Protein AF-A0A0A9GLW8-F1 (afdb_monomer_lite)

Structure (mmCIF, N/CA/C/O backbone):
data_AF-A0A0A9GLW8-F1
#
_entry.id   AF-A0A0A9GLW8-F1
#
loop_
_atom_site.group_PDB
_atom_site.id
_atom_site.type_symbol
_atom_site.label_atom_id
_atom_site.label_alt_id
_atom_site.label_comp_id
_atom_site.label_asym_id
_atom_site.label_entity_id
_atom_site.label_seq_id
_atom_site.pdbx_PDB_ins_code
_atom_site.Cartn_x
_atom_site.Cartn_y
_atom_site.Cartn_z
_atom_site.occupancy
_atom_site.B_iso_or_equiv
_atom_site.auth_seq_id
_atom_site.auth_comp_id
_atom_site.auth_asym_id
_atom_site.auth_atom_id
_atom_site.pdbx_PDB_model_num
ATOM 1 N N . MET A 1 1 ? -24.271 -1.052 0.495 1.00 41.22 1 MET A N 1
ATOM 2 C CA . MET A 1 1 ? -23.854 -1.772 -0.730 1.00 41.22 1 MET A CA 1
ATOM 3 C C . MET A 1 1 ? -22.421 -2.250 -0.520 1.00 41.22 1 MET A C 1
ATOM 5 O O . MET A 1 1 ? -21.513 -1.429 -0.516 1.00 41.22 1 MET A O 1
ATOM 9 N N . VAL A 1 2 ? -22.205 -3.533 -0.213 1.00 47.16 2 VAL A N 1
ATOM 10 C CA . VAL A 1 2 ? -20.847 -4.064 -0.004 1.00 47.16 2 VAL A CA 1
ATOM 11 C C . VAL A 1 2 ? -20.177 -4.126 -1.375 1.00 47.16 2 VAL A C 1
ATOM 13 O O . VAL A 1 2 ? -20.478 -5.016 -2.168 1.00 47.16 2 VAL A O 1
ATOM 16 N N . ARG A 1 3 ? -19.316 -3.153 -1.699 1.00 58.00 3 ARG A N 1
ATOM 17 C CA . ARG A 1 3 ? -18.426 -3.278 -2.859 1.00 58.00 3 ARG A CA 1
ATOM 18 C C . ARG A 1 3 ? -17.542 -4.491 -2.591 1.00 58.00 3 ARG A C 1
ATOM 20 O O . ARG A 1 3 ? -16.685 -4.453 -1.713 1.00 58.00 3 ARG A O 1
ATOM 27 N N . ARG A 1 4 ? -17.792 -5.590 -3.303 1.00 58.28 4 ARG A N 1
ATOM 28 C CA . ARG A 1 4 ? -16.886 -6.737 -3.309 1.00 58.28 4 ARG A CA 1
ATOM 29 C C . ARG A 1 4 ? -15.565 -6.247 -3.895 1.00 58.28 4 ARG A C 1
ATOM 31 O O . ARG A 1 4 ? -15.504 -5.933 -5.079 1.00 58.28 4 ARG A O 1
ATOM 38 N N . ASN A 1 5 ? -14.531 -6.154 -3.061 1.00 68.00 5 ASN A N 1
ATOM 39 C CA . ASN A 1 5 ? -13.156 -5.873 -3.479 1.00 68.00 5 ASN A CA 1
ATOM 40 C C . ASN A 1 5 ? -12.570 -7.110 -4.181 1.00 68.00 5 ASN A C 1
ATOM 42 O O . ASN A 1 5 ? -11.614 -7.721 -3.709 1.00 68.00 5 ASN A O 1
ATOM 46 N N . ASP A 1 6 ? -13.196 -7.519 -5.282 1.00 79.12 6 ASP A N 1
ATOM 47 C CA . ASP A 1 6 ? -12.790 -8.669 -6.076 1.00 79.12 6 ASP A CA 1
ATOM 48 C C . ASP A 1 6 ? -11.957 -8.190 -7.269 1.00 79.12 6 ASP A C 1
ATOM 50 O O . ASP A 1 6 ? -12.472 -7.714 -8.284 1.00 79.12 6 ASP A O 1
ATOM 54 N N . ALA A 1 7 ? -10.637 -8.314 -7.133 1.00 80.00 7 ALA A N 1
ATOM 55 C CA . ALA A 1 7 ? -9.692 -7.941 -8.179 1.00 80.00 7 ALA A CA 1
ATOM 56 C C . ALA A 1 7 ? -9.864 -8.776 -9.463 1.00 80.00 7 ALA A C 1
ATOM 58 O O . ALA A 1 7 ? -9.583 -8.271 -10.553 1.00 80.00 7 ALA A O 1
ATOM 59 N N . ARG A 1 8 ? -10.350 -10.024 -9.358 1.00 82.94 8 ARG A N 1
ATOM 60 C CA . ARG A 1 8 ? -10.622 -10.874 -10.526 1.00 82.94 8 ARG A CA 1
ATOM 61 C C . ARG A 1 8 ? -11.876 -10.409 -11.252 1.00 82.94 8 ARG A C 1
ATOM 63 O O . ARG A 1 8 ? -11.832 -10.269 -12.468 1.00 82.94 8 ARG A O 1
ATOM 70 N N . ALA A 1 9 ? -12.951 -10.094 -10.529 1.00 85.25 9 ALA A N 1
ATOM 71 C CA . ALA A 1 9 ? -14.171 -9.542 -11.129 1.00 85.25 9 ALA A CA 1
ATOM 72 C C . ALA A 1 9 ? -13.938 -8.154 -11.757 1.00 85.25 9 ALA A C 1
ATOM 74 O O . ALA A 1 9 ? -14.474 -7.853 -12.821 1.00 85.25 9 ALA A O 1
ATOM 75 N N . CYS A 1 10 ? -13.069 -7.335 -11.152 1.00 83.69 10 CYS A N 1
ATOM 76 C CA . CYS A 1 10 ? -12.577 -6.086 -11.749 1.00 83.69 10 CYS A CA 1
ATOM 77 C C . CYS A 1 10 ? -11.790 -6.339 -13.058 1.00 83.69 10 CYS A C 1
ATOM 79 O O . CYS A 1 10 ? -11.640 -5.461 -13.905 1.00 83.69 10 CYS A O 1
ATOM 81 N N . GLY A 1 11 ? -11.327 -7.572 -13.277 1.00 86.31 11 GLY A N 1
ATOM 82 C CA . GLY A 1 11 ? -10.519 -7.977 -14.419 1.00 86.31 11 GLY A CA 1
ATOM 83 C C . GLY A 1 11 ? -9.156 -7.306 -14.409 1.00 86.31 11 GLY A C 1
ATOM 84 O O . GLY A 1 11 ? -8.719 -6.857 -15.462 1.00 86.31 11 GLY A O 1
ATOM 85 N N . LEU A 1 12 ? -8.508 -7.232 -13.239 1.00 83.50 12 LEU A N 1
ATOM 86 C CA . LEU A 1 12 ? -7.174 -6.646 -13.061 1.00 83.50 12 LEU A CA 1
ATOM 87 C C . LEU A 1 12 ? -6.166 -7.161 -14.098 1.00 83.50 12 LEU A C 1
ATOM 89 O O . LEU A 1 12 ? -5.343 -6.392 -14.584 1.00 83.50 12 LEU A O 1
ATOM 93 N N . ASP A 1 13 ? -6.275 -8.438 -14.470 1.00 83.56 13 ASP A N 1
ATOM 94 C CA . ASP A 1 13 ? -5.396 -9.089 -15.440 1.00 83.56 13 ASP A CA 1
ATOM 95 C C . ASP A 1 13 ? -5.379 -8.379 -16.804 1.00 83.56 13 ASP A C 1
ATOM 97 O O . ASP A 1 13 ? -4.337 -8.343 -17.454 1.00 83.56 13 ASP A O 1
ATOM 101 N N . ARG A 1 14 ? -6.479 -7.717 -17.201 1.00 84.94 14 ARG A N 1
ATOM 102 C CA . ARG A 1 14 ? -6.557 -6.934 -18.451 1.00 84.94 14 ARG A CA 1
ATOM 103 C C . ARG A 1 14 ? -5.641 -5.706 -18.453 1.00 84.94 14 ARG A C 1
ATOM 105 O O . ARG A 1 14 ? -5.321 -5.179 -19.510 1.00 84.94 14 ARG A O 1
ATOM 112 N N . HIS A 1 15 ? -5.272 -5.221 -17.268 1.00 82.31 15 HIS A N 1
ATOM 113 C CA . HIS A 1 15 ? -4.404 -4.058 -17.084 1.00 82.31 15 HIS A CA 1
ATOM 114 C C . HIS A 1 15 ? -2.934 -4.460 -16.908 1.00 82.31 15 HIS A C 1
ATOM 116 O O . HIS A 1 15 ? -2.066 -3.594 -16.794 1.00 82.31 15 HIS A O 1
ATOM 122 N N . LEU A 1 16 ? -2.635 -5.762 -16.868 1.00 83.44 16 LEU A N 1
ATOM 123 C CA . LEU A 1 16 ? -1.269 -6.253 -16.783 1.00 83.44 16 LEU A CA 1
ATOM 124 C C . LEU A 1 16 ? -0.649 -6.264 -18.178 1.00 83.44 16 LEU A C 1
ATOM 126 O O . LEU A 1 16 ? -1.168 -6.889 -19.096 1.00 83.44 16 LEU A O 1
ATOM 130 N N . ALA A 1 17 ? 0.525 -5.654 -18.323 1.00 79.19 17 ALA A N 1
ATOM 131 C CA . ALA A 1 17 ? 1.263 -5.605 -19.587 1.00 79.19 17 ALA A CA 1
ATOM 132 C C . ALA A 1 17 ? 1.885 -6.961 -20.017 1.00 79.19 17 ALA A C 1
ATOM 134 O O . ALA A 1 17 ? 2.830 -6.980 -20.798 1.00 79.19 17 ALA A O 1
ATOM 135 N N . GLY A 1 18 ? 1.432 -8.098 -19.467 1.00 72.62 18 GLY A N 1
ATOM 136 C CA . GLY A 1 18 ? 1.946 -9.436 -19.808 1.00 72.62 18 GLY A CA 1
ATOM 137 C C . GLY A 1 18 ? 3.425 -9.680 -19.460 1.00 72.62 18 GLY A C 1
ATOM 138 O O . GLY A 1 18 ? 4.037 -10.612 -19.974 1.00 72.62 18 GLY A O 1
ATOM 139 N N . GLY A 1 19 ? 4.015 -8.837 -18.606 1.00 75.31 19 GLY A N 1
ATOM 140 C CA . GLY A 1 19 ? 5.439 -8.867 -18.267 1.00 75.31 19 GLY A CA 1
ATOM 141 C C . GLY A 1 19 ? 5.880 -10.091 -17.454 1.00 75.31 19 GLY A C 1
ATOM 142 O O . GLY A 1 19 ? 5.081 -10.843 -16.894 1.00 75.31 19 GLY A O 1
ATOM 143 N N . ARG A 1 20 ? 7.203 -10.275 -17.345 1.00 79.62 20 ARG A N 1
ATOM 144 C CA . ARG A 1 20 ? 7.803 -11.368 -16.564 1.00 79.62 20 ARG A CA 1
ATOM 145 C C . ARG A 1 20 ? 7.420 -11.265 -15.087 1.00 79.62 20 ARG A C 1
ATOM 147 O O . ARG A 1 20 ? 7.553 -10.216 -14.461 1.00 79.62 20 ARG A O 1
ATOM 154 N N . ARG A 1 21 ? 7.026 -12.392 -14.490 1.00 82.75 21 ARG A N 1
ATOM 155 C CA . ARG A 1 21 ? 6.823 -12.479 -13.042 1.00 82.75 21 ARG A CA 1
ATOM 156 C C . ARG A 1 21 ? 8.172 -12.412 -12.329 1.00 82.75 21 ARG A C 1
ATOM 158 O O . ARG A 1 21 ? 8.985 -13.327 -12.437 1.00 82.75 21 ARG A O 1
ATOM 165 N N . HIS A 1 22 ? 8.386 -11.355 -11.553 1.00 83.25 22 HIS A N 1
ATOM 166 C CA . HIS A 1 22 ? 9.577 -11.226 -10.722 1.00 83.25 22 HIS A CA 1
ATOM 167 C C . HIS A 1 22 ? 9.495 -12.162 -9.510 1.00 83.25 22 HIS A C 1
ATOM 169 O O . HIS A 1 22 ? 8.488 -12.205 -8.798 1.00 83.25 22 HIS A O 1
ATOM 175 N N . VAL A 1 23 ? 10.567 -12.915 -9.265 1.00 88.75 23 VAL A N 1
ATOM 176 C CA . VAL A 1 23 ? 10.708 -13.729 -8.053 1.00 88.75 23 VAL A CA 1
ATOM 177 C C . VAL A 1 23 ? 11.154 -12.823 -6.909 1.00 88.75 23 VAL A C 1
ATOM 179 O O . VAL A 1 23 ? 12.101 -12.055 -7.063 1.00 88.75 23 VAL A O 1
ATOM 182 N N . ALA A 1 24 ? 10.489 -12.928 -5.755 1.00 88.88 24 ALA A N 1
ATOM 183 C CA . ALA A 1 24 ? 10.878 -12.189 -4.559 1.00 88.88 24 ALA A CA 1
ATOM 184 C C . ALA A 1 24 ? 12.333 -12.542 -4.162 1.00 88.88 24 ALA A C 1
ATOM 186 O O . ALA A 1 24 ? 12.636 -13.735 -3.966 1.00 88.88 24 ALA A O 1
ATOM 187 N N . PRO A 1 25 ? 13.237 -11.547 -4.048 1.00 91.00 25 PRO A N 1
ATOM 188 C CA . PRO A 1 25 ? 14.612 -11.753 -3.598 1.00 91.00 25 PRO A CA 1
ATOM 189 C C . PRO A 1 25 ? 14.666 -12.419 -2.222 1.00 91.00 25 PRO A C 1
ATOM 191 O O . PRO A 1 25 ? 13.756 -12.240 -1.415 1.00 91.00 25 PRO A O 1
ATOM 194 N N . ARG A 1 26 ? 15.737 -13.163 -1.918 1.00 93.56 26 ARG A N 1
ATOM 195 C CA . ARG A 1 26 ? 15.855 -13.942 -0.668 1.00 93.56 26 ARG A CA 1
ATOM 196 C C . ARG A 1 26 ? 15.642 -13.083 0.587 1.00 93.56 26 ARG A C 1
ATOM 198 O O . ARG A 1 26 ? 14.937 -13.514 1.492 1.00 93.56 26 ARG A O 1
ATOM 205 N N . GLN A 1 27 ? 16.167 -11.860 0.598 1.00 92.19 27 GLN A N 1
ATOM 206 C CA . GLN A 1 27 ? 16.032 -10.893 1.693 1.00 92.19 27 GLN A CA 1
ATOM 207 C C . GLN A 1 27 ? 14.617 -10.305 1.861 1.00 92.19 27 GLN A C 1
ATOM 209 O O . GLN A 1 27 ? 14.342 -9.621 2.843 1.00 92.19 27 GLN A O 1
ATOM 214 N N . GLU A 1 28 ? 13.711 -10.538 0.908 1.00 92.56 28 GLU A N 1
ATOM 215 C CA . GLU A 1 28 ? 12.314 -10.087 0.966 1.00 92.56 28 GLU A CA 1
ATOM 216 C C . GLU A 1 28 ? 11.328 -11.228 1.253 1.00 92.56 28 GLU A C 1
ATOM 218 O O . GLU A 1 28 ? 10.130 -10.984 1.334 1.00 92.56 28 GLU A O 1
ATOM 223 N N . ARG A 1 29 ? 11.807 -12.468 1.436 1.00 91.12 29 ARG A N 1
ATOM 224 C CA . ARG A 1 29 ? 10.953 -13.647 1.683 1.00 91.12 29 ARG A CA 1
ATOM 225 C C . ARG A 1 29 ? 10.492 -13.802 3.141 1.00 91.12 29 ARG A C 1
ATOM 227 O O . ARG A 1 29 ? 9.821 -14.780 3.450 1.00 91.12 29 ARG A O 1
ATOM 234 N N . GLY A 1 30 ? 10.870 -12.881 4.026 1.00 91.62 30 GLY A N 1
ATOM 235 C CA . GLY A 1 30 ? 10.459 -12.865 5.432 1.00 91.62 30 GLY A CA 1
ATOM 236 C C . GLY A 1 30 ? 9.231 -11.990 5.701 1.00 91.62 30 GLY A C 1
ATOM 237 O O . GLY A 1 30 ? 8.655 -11.394 4.792 1.00 91.62 30 GLY A O 1
ATOM 238 N N . TRP A 1 31 ? 8.861 -11.878 6.978 1.00 91.06 31 TRP A N 1
ATOM 239 C CA . TRP A 1 31 ? 7.856 -10.918 7.433 1.00 91.06 31 TRP A CA 1
ATOM 240 C C . TRP A 1 31 ? 8.382 -9.493 7.285 1.00 91.06 31 TRP A C 1
ATOM 242 O O . TRP A 1 31 ? 9.488 -9.183 7.727 1.00 91.06 31 TRP A O 1
ATOM 252 N N . LYS A 1 32 ? 7.590 -8.628 6.650 1.00 91.19 32 LYS A N 1
ATOM 253 C CA . LYS A 1 32 ? 7.926 -7.221 6.424 1.00 91.19 32 LYS A CA 1
ATOM 254 C C . LYS A 1 32 ? 6.693 -6.351 6.611 1.00 91.19 32 LYS A C 1
ATOM 256 O O . LYS A 1 32 ? 5.572 -6.793 6.374 1.00 91.19 32 LYS A O 1
ATOM 261 N N . ASN A 1 33 ? 6.932 -5.107 7.000 1.00 91.88 33 ASN A N 1
ATOM 262 C CA . ASN A 1 33 ? 5.938 -4.039 7.089 1.00 91.88 33 ASN A CA 1
ATOM 263 C C . ASN A 1 33 ? 6.127 -2.965 5.998 1.00 91.88 33 ASN A C 1
ATOM 265 O O . ASN A 1 33 ? 5.162 -2.301 5.643 1.00 91.88 33 ASN A O 1
ATOM 269 N N . VAL A 1 34 ? 7.331 -2.834 5.423 1.00 93.44 34 VAL A N 1
ATOM 270 C CA . VAL A 1 34 ? 7.645 -1.904 4.322 1.00 93.44 34 VAL A CA 1
ATOM 271 C C . VAL A 1 34 ? 8.147 -2.673 3.099 1.00 93.44 34 VAL A C 1
ATOM 273 O O . VAL A 1 34 ? 9.051 -3.512 3.193 1.00 93.44 34 VAL A O 1
ATOM 276 N N . PHE A 1 35 ? 7.578 -2.372 1.929 1.00 92.69 35 PHE A N 1
ATOM 277 C CA . PHE A 1 35 ? 7.855 -3.067 0.670 1.00 92.69 35 PHE A CA 1
ATOM 278 C C . PHE A 1 35 ? 8.245 -2.084 -0.434 1.00 92.69 35 PHE A C 1
ATOM 280 O O . PHE A 1 35 ? 7.628 -1.033 -0.590 1.00 92.69 35 PHE A O 1
ATOM 287 N N . LYS A 1 36 ? 9.238 -2.451 -1.253 1.00 91.75 36 LYS A N 1
ATOM 288 C CA . LYS A 1 36 ? 9.604 -1.684 -2.449 1.00 91.75 36 LYS A CA 1
ATOM 289 C C . LYS A 1 36 ? 8.701 -2.090 -3.613 1.00 91.75 36 LYS A C 1
ATOM 291 O O . LYS A 1 36 ? 8.838 -3.186 -4.157 1.00 91.75 36 LYS A O 1
ATOM 296 N N . VAL A 1 37 ? 7.789 -1.207 -4.005 1.00 91.69 37 VAL A N 1
ATOM 297 C CA . VAL A 1 37 ? 6.949 -1.377 -5.200 1.00 91.69 37 VAL A CA 1
ATOM 298 C C . VAL A 1 37 ? 7.658 -0.710 -6.374 1.00 91.69 37 VAL A C 1
ATOM 300 O O . VAL A 1 37 ? 7.889 0.495 -6.355 1.00 91.69 37 VAL A O 1
ATOM 303 N N . ARG A 1 38 ? 8.084 -1.503 -7.364 1.00 90.25 38 ARG A N 1
ATOM 304 C CA . ARG A 1 38 ? 8.821 -0.982 -8.525 1.00 90.25 38 ARG A CA 1
ATOM 305 C C . ARG A 1 38 ? 7.859 -0.359 -9.547 1.00 90.25 38 ARG A C 1
ATOM 307 O O . ARG A 1 38 ? 6.756 -0.884 -9.705 1.00 90.25 38 ARG A O 1
ATOM 314 N N . PRO A 1 39 ? 8.284 0.690 -10.275 1.00 89.00 39 PRO A N 1
ATOM 315 C CA . PRO A 1 39 ? 7.532 1.210 -11.413 1.00 89.00 39 PRO A CA 1
ATOM 316 C C . PRO A 1 39 ? 7.223 0.109 -12.431 1.00 89.00 39 PRO A C 1
ATOM 318 O O . PRO A 1 39 ? 8.017 -0.818 -12.611 1.00 89.00 39 PRO A O 1
ATOM 321 N N . SER A 1 40 ? 6.070 0.217 -13.092 1.00 85.56 40 SER A N 1
ATOM 322 C CA . SER A 1 40 ? 5.625 -0.704 -14.152 1.00 85.56 40 SER A CA 1
ATOM 323 C C . SER A 1 40 ? 5.504 -2.178 -13.735 1.00 85.56 40 SER A C 1
ATOM 325 O O . SER A 1 40 ? 5.490 -3.067 -14.585 1.00 85.56 40 SER A O 1
ATOM 327 N N . ALA A 1 41 ? 5.394 -2.456 -12.433 1.00 86.56 41 ALA A N 1
ATOM 328 C CA . ALA A 1 41 ? 5.207 -3.797 -11.895 1.00 86.56 41 ALA A CA 1
ATOM 329 C C . ALA A 1 41 ? 4.006 -3.851 -10.946 1.00 86.56 41 ALA A C 1
ATOM 331 O O . ALA A 1 41 ? 3.701 -2.894 -10.238 1.00 86.56 41 ALA A O 1
ATOM 332 N N . VAL A 1 42 ? 3.358 -5.016 -10.881 1.00 86.88 42 V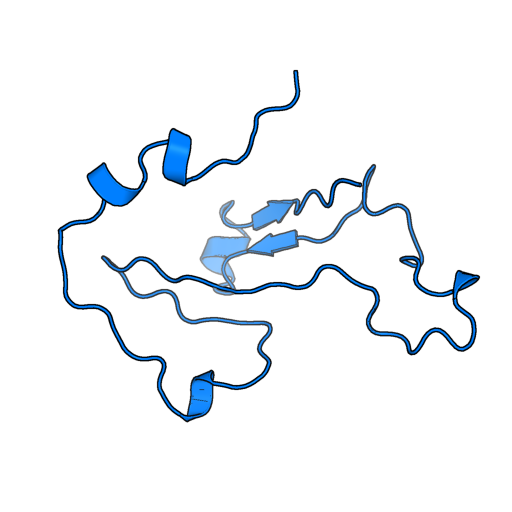AL A N 1
ATOM 333 C CA . VAL A 1 42 ? 2.321 -5.299 -9.883 1.00 86.88 42 VAL A CA 1
ATOM 334 C C . VAL A 1 42 ? 2.916 -6.129 -8.753 1.00 86.88 42 VAL A C 1
ATOM 336 O O . VAL A 1 42 ? 3.295 -7.288 -8.937 1.00 86.88 42 VAL A O 1
ATOM 339 N N . THR A 1 43 ? 2.980 -5.534 -7.563 1.00 88.94 43 THR A N 1
ATOM 340 C CA . THR A 1 43 ? 3.430 -6.209 -6.342 1.00 88.94 43 THR A CA 1
ATOM 341 C C . THR A 1 43 ? 2.239 -6.826 -5.622 1.00 88.94 43 THR A C 1
ATOM 343 O O . THR A 1 43 ? 1.267 -6.145 -5.311 1.00 88.94 43 THR A O 1
ATOM 346 N N . ARG A 1 44 ? 2.326 -8.121 -5.309 1.00 88.19 44 ARG A N 1
ATOM 347 C CA . ARG A 1 44 ? 1.323 -8.821 -4.497 1.00 88.19 44 ARG A CA 1
ATOM 348 C C . ARG A 1 44 ? 1.864 -9.030 -3.092 1.00 88.19 44 ARG A C 1
ATOM 350 O O . ARG A 1 44 ? 2.952 -9.581 -2.938 1.00 88.19 44 ARG A O 1
ATOM 357 N N . MET A 1 45 ? 1.086 -8.637 -2.094 1.00 89.81 45 MET A N 1
ATOM 358 C CA . MET A 1 45 ? 1.424 -8.774 -0.679 1.00 89.81 45 MET A CA 1
ATOM 359 C C . MET A 1 45 ? 0.368 -9.645 -0.005 1.00 89.81 45 MET A C 1
ATOM 361 O O . MET A 1 45 ? -0.817 -9.526 -0.312 1.00 89.81 45 MET A O 1
ATOM 365 N N . LEU A 1 46 ? 0.795 -10.526 0.897 1.00 90.00 46 LEU A N 1
ATOM 366 C CA . LEU A 1 46 ? -0.113 -11.284 1.751 1.00 90.00 46 LEU A CA 1
ATOM 367 C C . LEU A 1 46 ? -0.065 -10.659 3.139 1.00 90.00 46 LEU A C 1
ATOM 369 O O . LEU A 1 46 ? 0.985 -10.651 3.778 1.00 90.00 46 LEU A O 1
ATOM 373 N N . VAL A 1 47 ? -1.198 -10.124 3.584 1.00 88.94 47 VAL A N 1
ATOM 374 C CA . VAL A 1 47 ? -1.320 -9.422 4.863 1.00 88.94 47 VAL A CA 1
ATOM 375 C C . VAL A 1 47 ? -2.347 -10.144 5.719 1.00 88.94 47 VAL A C 1
ATOM 377 O O . VAL A 1 47 ? -3.458 -10.423 5.270 1.00 88.94 47 VAL A O 1
ATOM 380 N N . ARG A 1 48 ? -1.973 -10.450 6.963 1.00 86.69 48 ARG A N 1
ATOM 381 C CA . ARG A 1 48 ? -2.887 -10.984 7.974 1.00 86.69 48 ARG A CA 1
ATOM 382 C C . ARG A 1 48 ? -3.279 -9.857 8.922 1.00 86.69 48 ARG A C 1
ATOM 384 O O . ARG A 1 48 ? -2.449 -9.399 9.698 1.00 86.69 48 ARG A O 1
ATOM 391 N N . PHE A 1 49 ? -4.547 -9.461 8.904 1.00 84.44 49 PHE A N 1
ATOM 392 C CA . PHE A 1 49 ? -5.091 -8.498 9.861 1.00 84.44 49 PHE A CA 1
ATOM 393 C C . PHE A 1 49 ? -5.446 -9.211 11.169 1.00 84.44 49 PHE A C 1
ATOM 395 O O . PHE A 1 49 ? -6.511 -9.811 11.294 1.00 84.44 49 PHE A O 1
ATOM 402 N N . LYS A 1 50 ? -4.521 -9.202 12.133 1.00 82.69 50 LYS A N 1
ATOM 403 C CA . LYS A 1 50 ? -4.716 -9.752 13.482 1.00 82.69 50 LYS A CA 1
ATOM 404 C C . LYS A 1 50 ? -3.859 -8.961 14.485 1.00 82.69 50 LYS A C 1
ATOM 406 O O . LYS A 1 50 ? -2.775 -8.525 14.096 1.00 82.69 50 LYS A O 1
ATOM 411 N N . PRO A 1 51 ? -4.291 -8.796 15.749 1.00 78.69 51 PRO A N 1
ATOM 412 C CA . PRO A 1 51 ? -3.429 -8.260 16.801 1.00 78.69 51 PRO A CA 1
ATOM 413 C C . PRO A 1 51 ? -2.116 -9.044 16.925 1.00 78.69 51 PRO A C 1
ATOM 415 O O . PRO A 1 51 ? -2.109 -10.271 16.791 1.00 78.69 51 PRO A O 1
ATOM 418 N N . LEU A 1 52 ? -1.015 -8.323 17.163 1.00 72.44 52 LEU A N 1
ATOM 419 C CA . LEU A 1 52 ? 0.325 -8.898 17.334 1.00 72.44 52 LEU A CA 1
ATOM 420 C C . LEU A 1 52 ? 0.560 -9.453 18.745 1.00 72.44 52 LEU A C 1
ATOM 422 O O . LEU A 1 52 ? 1.412 -10.324 18.907 1.00 72.44 52 LEU A O 1
ATOM 426 N N . SER A 1 53 ? -0.173 -8.969 19.755 1.00 67.75 53 SER A N 1
ATOM 427 C CA . SER A 1 53 ? -0.078 -9.495 21.117 1.00 67.75 53 SER A CA 1
ATOM 428 C C . SER A 1 53 ? -0.530 -10.955 21.147 1.00 67.75 53 SER A C 1
ATOM 430 O O . SER A 1 53 ? -1.560 -11.327 20.575 1.00 67.75 53 SER A O 1
ATOM 432 N N . ALA A 1 54 ? 0.270 -11.798 21.803 1.00 56.31 54 ALA A N 1
ATOM 433 C CA . ALA A 1 54 ? -0.105 -13.169 22.094 1.00 56.31 54 ALA A CA 1
ATOM 434 C C . ALA A 1 54 ? -1.325 -13.126 23.015 1.00 56.31 54 ALA A C 1
ATOM 436 O O . ALA A 1 54 ? -1.209 -12.822 24.195 1.00 56.31 54 ALA A O 1
ATOM 437 N N . ALA A 1 55 ? -2.499 -13.362 22.441 1.00 55.41 55 ALA A N 1
ATOM 438 C CA . ALA A 1 55 ? -3.729 -13.549 23.184 1.00 55.41 55 ALA A CA 1
ATOM 439 C C . ALA A 1 55 ? -3.493 -14.686 24.188 1.00 55.41 55 ALA A C 1
ATOM 441 O O . ALA A 1 55 ? -3.351 -15.842 23.781 1.00 55.41 55 ALA A O 1
ATOM 442 N N . SER A 1 56 ? -3.393 -14.355 25.475 1.00 56.00 56 SER A N 1
ATOM 443 C CA . SER A 1 56 ? -3.246 -15.355 26.536 1.00 56.00 56 SER A CA 1
ATOM 444 C C . SER A 1 56 ? -4.547 -16.149 26.717 1.00 56.00 56 SER A C 1
ATOM 446 O O . SER A 1 56 ? -4.535 -17.283 27.191 1.00 56.00 56 SER A O 1
ATOM 448 N N . ALA A 1 57 ? -5.654 -15.602 26.201 1.00 56.16 57 ALA A N 1
ATOM 449 C CA . ALA A 1 57 ? -6.941 -16.259 26.041 1.00 56.16 57 ALA A CA 1
ATOM 450 C C . ALA A 1 57 ? -7.579 -15.940 24.669 1.00 56.16 57 ALA A C 1
ATOM 452 O O . ALA A 1 57 ? -7.394 -14.845 24.139 1.00 56.16 57 ALA A O 1
ATOM 453 N N . PRO A 1 58 ? -8.399 -16.834 24.083 1.00 57.50 58 PRO A N 1
ATOM 454 C CA . PRO A 1 58 ? -9.088 -16.600 22.805 1.00 57.50 58 PRO A CA 1
ATOM 455 C C . PRO A 1 58 ? -9.999 -15.354 22.774 1.00 57.50 58 PRO A C 1
ATOM 457 O O . PRO A 1 58 ? -10.296 -14.851 21.693 1.00 57.50 58 PRO A O 1
ATOM 460 N N . SER A 1 59 ? -10.399 -14.811 23.930 1.00 56.19 59 SER A N 1
ATOM 461 C CA . SER A 1 59 ? -11.137 -13.543 24.047 1.00 56.19 59 SER A CA 1
ATOM 462 C C . SER A 1 59 ? -10.266 -12.288 23.873 1.00 56.19 59 SER A C 1
ATOM 464 O O . SER A 1 59 ? -10.804 -11.210 23.632 1.00 56.19 59 SER A O 1
ATOM 466 N N . GLU A 1 60 ? -8.936 -12.410 23.953 1.00 57.03 60 GLU A N 1
ATOM 467 C CA . GLU A 1 60 ? -7.971 -11.299 23.871 1.00 57.03 60 GLU A CA 1
ATOM 468 C C . GLU A 1 60 ? -7.423 -11.066 22.460 1.00 57.03 60 GLU A C 1
ATOM 470 O O . GLU A 1 60 ? -6.664 -10.127 22.230 1.00 57.03 60 GLU A O 1
ATOM 475 N N . SER A 1 61 ? -7.815 -11.868 21.464 1.00 61.41 61 SER A N 1
ATOM 476 C CA . SER A 1 61 ? -7.363 -11.689 20.076 1.00 61.41 61 SER A CA 1
ATOM 477 C C . SER A 1 61 ? -8.043 -10.515 19.358 1.00 61.41 61 SER A C 1
ATOM 479 O O . SER A 1 61 ? -8.260 -10.565 18.143 1.00 61.41 61 SER A O 1
ATOM 481 N N . ARG A 1 62 ? -8.428 -9.477 20.101 1.00 72.88 62 ARG A N 1
ATOM 482 C CA . ARG A 1 62 ? -9.120 -8.288 19.611 1.00 72.88 62 AR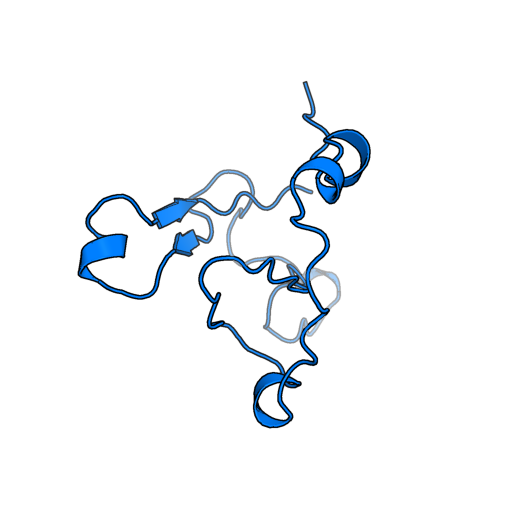G A CA 1
ATOM 483 C C . ARG A 1 62 ? -8.156 -7.107 19.614 1.00 72.88 62 ARG A C 1
ATOM 485 O O . ARG A 1 62 ? -7.275 -7.014 20.460 1.00 72.88 62 ARG A O 1
ATOM 492 N N . PHE A 1 63 ? -8.292 -6.224 18.629 1.00 78.44 63 PHE A N 1
ATOM 493 C CA . PHE A 1 63 ? -7.536 -4.975 18.625 1.00 78.44 63 PHE A CA 1
ATOM 494 C C . PHE A 1 63 ? -7.898 -4.146 19.873 1.00 78.44 63 PHE A C 1
ATOM 496 O O . PHE A 1 63 ? -9.052 -4.208 20.306 1.00 78.44 63 PHE A O 1
ATOM 503 N N . PRO A 1 64 ? -6.955 -3.368 20.439 1.00 79.69 64 PRO A N 1
ATOM 504 C CA . PRO A 1 64 ? -7.195 -2.572 21.649 1.00 79.69 64 PRO A CA 1
ATOM 505 C C . PRO A 1 64 ? -8.184 -1.410 21.440 1.00 79.69 64 PRO A C 1
ATOM 507 O O . PRO A 1 64 ? -8.567 -0.745 22.394 1.00 79.69 64 PRO A O 1
ATOM 510 N N . PHE A 1 65 ? -8.609 -1.170 20.199 1.00 80.81 65 PHE A N 1
ATOM 511 C CA . PHE A 1 65 ? -9.599 -0.174 19.800 1.00 80.81 65 PHE A CA 1
ATOM 512 C C . PHE A 1 65 ? -10.475 -0.721 18.662 1.00 80.81 65 PHE A C 1
ATOM 514 O O . PHE A 1 65 ? -10.186 -1.773 18.077 1.00 80.81 65 PHE A O 1
ATOM 521 N N . ASP A 1 66 ? -11.556 -0.011 18.329 1.00 81.31 66 ASP A N 1
ATOM 522 C CA . ASP A 1 66 ? -12.410 -0.372 17.197 1.00 81.31 66 ASP A CA 1
ATOM 523 C C . ASP A 1 66 ? -11.772 0.024 15.854 1.00 81.31 66 ASP A C 1
ATOM 525 O O . ASP A 1 66 ? -11.913 1.141 15.359 1.00 81.31 66 ASP A O 1
ATOM 529 N N . VAL A 1 67 ? -11.097 -0.941 15.227 1.00 81.50 67 VAL A N 1
ATOM 530 C CA . VAL A 1 67 ? -10.465 -0.786 13.904 1.00 81.50 67 VAL A CA 1
ATOM 531 C C . VAL A 1 67 ? -11.456 -0.571 12.751 1.00 81.50 67 VAL A C 1
ATOM 533 O O . VAL A 1 67 ? -11.020 -0.286 11.635 1.00 81.50 67 VAL A O 1
ATOM 536 N N . THR A 1 68 ? -12.766 -0.729 12.987 1.00 80.88 68 THR A N 1
ATOM 537 C CA . THR A 1 68 ? -13.803 -0.625 11.944 1.00 80.88 68 THR A CA 1
ATOM 538 C C . THR A 1 68 ? -14.397 0.781 11.815 1.00 80.88 68 THR A C 1
ATOM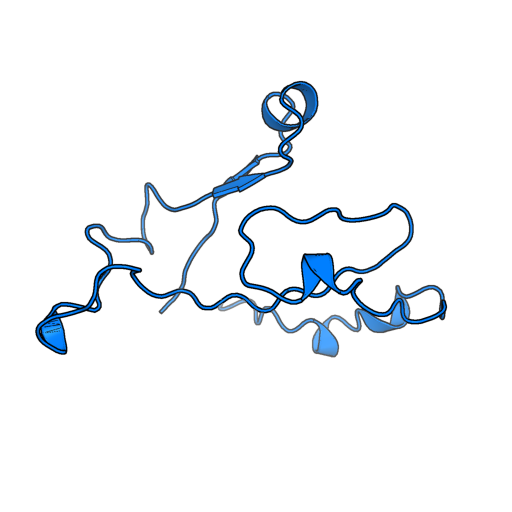 540 O O . THR A 1 68 ? -14.840 1.152 10.727 1.00 80.88 68 THR A O 1
ATOM 543 N N . THR A 1 69 ? -14.386 1.569 12.896 1.00 76.12 69 THR A N 1
ATOM 544 C CA . THR A 1 69 ? -15.029 2.894 12.983 1.00 76.12 69 THR A CA 1
ATOM 545 C C . THR A 1 69 ? -14.027 4.051 13.023 1.00 76.12 69 THR A C 1
ATOM 547 O O . THR A 1 69 ? -14.333 5.129 12.517 1.00 76.12 69 THR A O 1
ATOM 550 N N . GLY A 1 70 ? -12.800 3.804 13.492 1.00 69.69 70 GLY A N 1
ATOM 551 C CA . GLY A 1 70 ? -11.694 4.764 13.480 1.00 69.69 70 GLY A CA 1
ATOM 552 C C . GLY A 1 70 ? -11.528 5.551 14.794 1.00 69.69 70 GLY A C 1
ATOM 553 O O . GLY A 1 70 ? -12.489 5.656 15.555 1.00 69.69 70 GLY A O 1
ATOM 554 N N . PRO A 1 71 ? -10.327 6.108 15.076 1.00 71.38 71 PRO A N 1
ATOM 555 C CA . PRO A 1 71 ? -9.132 6.155 14.222 1.00 71.38 71 PRO A CA 1
ATOM 556 C C . PRO A 1 71 ? -8.522 4.760 13.996 1.00 71.38 71 PRO A C 1
ATOM 558 O O . PRO A 1 71 ? -8.385 3.962 14.915 1.00 71.38 71 PRO A O 1
ATOM 561 N N . GLY A 1 72 ? -8.277 4.430 12.725 1.00 85.88 72 GLY A N 1
ATOM 562 C CA . GLY A 1 72 ? -7.847 3.104 12.272 1.00 85.88 72 GLY A CA 1
ATOM 563 C C . GLY A 1 72 ? -6.347 3.036 11.987 1.00 85.88 72 GLY A C 1
ATOM 564 O O . GLY A 1 72 ? -5.589 3.936 12.332 1.00 85.88 72 GLY A O 1
ATOM 565 N N . TYR A 1 73 ? -5.922 1.980 11.296 1.00 89.31 73 TYR A N 1
ATOM 566 C CA . TYR A 1 73 ? -4.576 1.920 10.721 1.00 89.31 73 TYR A CA 1
ATOM 567 C C . TYR A 1 73 ? -4.497 2.728 9.418 1.00 89.31 73 TYR A C 1
ATOM 569 O O . TYR A 1 73 ? -5.517 3.060 8.811 1.00 89.31 73 TYR A O 1
ATOM 577 N N . VAL A 1 74 ? -3.279 3.000 8.955 1.00 92.81 74 VAL A N 1
ATOM 578 C CA . VAL A 1 74 ? -3.005 3.662 7.673 1.00 92.81 74 VAL A CA 1
ATOM 579 C C . VAL A 1 74 ? -2.077 2.813 6.814 1.00 92.81 74 VAL A C 1
ATOM 581 O O . VAL A 1 74 ? -1.352 1.950 7.310 1.00 92.81 74 VAL A O 1
ATOM 584 N N . TYR A 1 75 ? -2.102 3.064 5.511 1.00 93.69 75 TYR A N 1
ATOM 585 C CA . TYR A 1 75 ? -1.030 2.674 4.603 1.00 93.69 75 TYR A CA 1
ATOM 586 C C . TYR A 1 75 ? -0.630 3.892 3.779 1.00 93.69 75 TYR A C 1
ATOM 588 O O . TYR A 1 75 ? -1.480 4.699 3.392 1.00 93.69 75 TYR A O 1
ATOM 596 N N . HIS A 1 76 ? 0.665 4.034 3.524 1.00 96.75 76 HIS A N 1
ATOM 597 C CA . HIS A 1 76 ? 1.200 5.194 2.824 1.00 96.75 76 HIS A CA 1
ATOM 598 C C . HIS A 1 76 ? 2.517 4.875 2.124 1.00 96.75 76 HIS A C 1
ATOM 600 O O . HIS A 1 76 ? 3.130 3.822 2.337 1.00 96.75 76 HIS A O 1
ATOM 606 N N . CYS A 1 77 ? 2.934 5.790 1.253 1.00 96.62 77 CYS A N 1
ATOM 607 C CA . CYS A 1 77 ? 4.310 5.825 0.7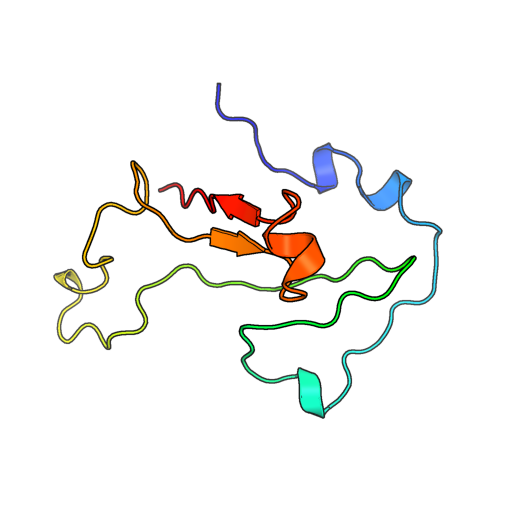84 1.00 96.62 77 CYS A CA 1
ATOM 608 C C . CYS A 1 77 ? 5.210 6.276 1.937 1.00 96.62 77 CYS A C 1
ATOM 610 O O . CYS A 1 77 ? 4.907 7.262 2.586 1.00 96.62 77 CYS A O 1
ATOM 612 N N . HIS A 1 78 ? 6.335 5.597 2.160 1.00 96.50 78 HIS A N 1
ATOM 613 C CA . HIS A 1 78 ? 7.288 5.982 3.208 1.00 96.50 78 HIS A CA 1
ATOM 614 C C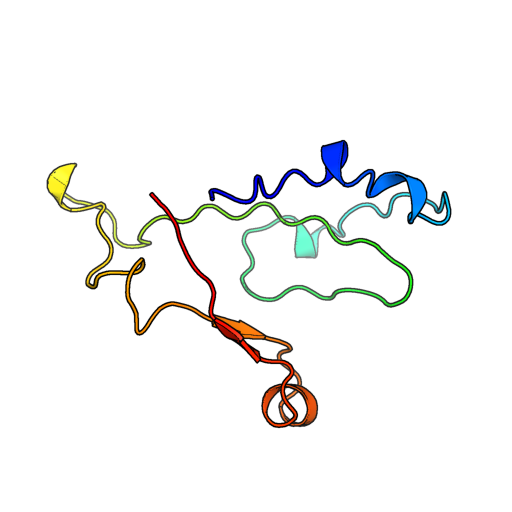 . HIS A 1 78 ? 8.316 7.034 2.726 1.00 96.50 78 HIS A C 1
ATOM 616 O O . HIS A 1 78 ? 9.400 7.160 3.293 1.00 96.50 78 HIS A O 1
ATOM 622 N N . ILE A 1 79 ? 8.006 7.746 1.637 1.00 96.94 79 ILE A N 1
ATOM 623 C CA . ILE A 1 79 ? 8.725 8.945 1.192 1.00 96.94 79 ILE A CA 1
ATOM 624 C C . ILE A 1 79 ? 7.944 10.121 1.771 1.00 96.94 79 ILE A C 1
ATOM 626 O O . ILE A 1 79 ? 6.800 10.314 1.373 1.00 96.94 79 ILE A O 1
ATOM 630 N N . LEU A 1 80 ? 8.547 10.868 2.697 1.00 96.38 80 LEU A N 1
ATOM 631 C CA . LEU A 1 80 ? 7.848 11.899 3.477 1.00 96.38 80 LEU A CA 1
ATOM 632 C C . LEU A 1 80 ? 7.181 12.949 2.580 1.00 96.38 80 LEU A C 1
ATOM 634 O O . LEU A 1 80 ? 5.990 13.191 2.710 1.00 96.38 80 LEU A O 1
ATOM 638 N N . ASP A 1 81 ? 7.895 13.443 1.565 1.00 97.88 81 ASP A N 1
ATOM 639 C CA . ASP A 1 81 ? 7.341 14.408 0.603 1.00 97.88 81 ASP A CA 1
ATOM 640 C C . ASP A 1 81 ? 6.095 13.885 -0.130 1.00 97.88 81 ASP A C 1
ATOM 642 O O . ASP A 1 81 ? 5.217 14.651 -0.514 1.00 97.88 81 ASP A O 1
ATOM 646 N N . HIS A 1 82 ? 6.006 12.572 -0.355 1.00 97.62 82 HIS A N 1
ATOM 647 C CA . HIS A 1 82 ? 4.836 11.955 -0.976 1.00 97.62 82 HIS A CA 1
ATOM 648 C C . HIS A 1 82 ? 3.719 11.724 0.046 1.00 97.62 82 HIS A C 1
ATOM 650 O O . HIS A 1 82 ? 2.546 11.901 -0.272 1.00 97.62 82 HIS A O 1
ATOM 656 N N . GLU A 1 83 ? 4.078 11.288 1.252 1.00 96.75 83 GLU A N 1
ATOM 657 C CA . GLU A 1 83 ? 3.165 11.067 2.373 1.00 96.75 83 GLU A CA 1
ATOM 658 C C . GLU A 1 83 ? 2.383 12.335 2.713 1.00 96.75 83 GLU A C 1
ATOM 660 O O . GLU A 1 83 ? 1.149 12.301 2.716 1.00 96.75 83 GLU A O 1
ATOM 665 N N . ASP A 1 84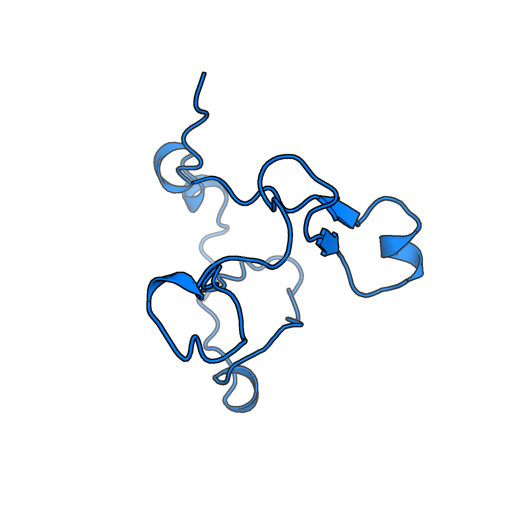 ? 3.106 13.439 2.910 1.00 95.75 84 ASP A N 1
ATOM 666 C CA . ASP A 1 84 ? 2.549 14.751 3.241 1.00 95.75 84 ASP A CA 1
ATOM 667 C C . ASP A 1 84 ? 1.757 15.338 2.064 1.00 95.75 84 ASP A C 1
ATOM 669 O O . ASP A 1 84 ? 0.796 16.082 2.260 1.00 95.75 84 ASP A O 1
ATOM 673 N N . ASN A 1 85 ? 2.098 14.939 0.834 1.00 95.88 85 ASN A N 1
ATOM 674 C CA . ASN A 1 85 ? 1.391 15.313 -0.389 1.00 95.88 85 ASN A CA 1
ATOM 675 C C . ASN A 1 85 ? 0.363 14.247 -0.822 1.00 95.88 85 ASN A C 1
ATOM 677 O O . ASN A 1 85 ? 0.362 13.748 -1.949 1.00 95.88 85 ASN A O 1
ATOM 681 N N . GLU A 1 86 ? -0.517 13.883 0.111 1.00 93.69 86 GLU A N 1
ATOM 682 C CA . GLU A 1 86 ? -1.699 13.026 -0.080 1.00 93.69 86 GLU A CA 1
ATOM 683 C C . GLU A 1 86 ? -1.461 11.542 -0.449 1.00 93.69 86 GLU A C 1
ATOM 685 O O . GLU A 1 86 ? -2.428 10.814 -0.726 1.00 93.69 86 GLU A O 1
ATOM 690 N N . MET A 1 87 ? -0.229 11.014 -0.389 1.00 96.44 87 MET A N 1
ATOM 691 C CA . MET A 1 87 ? 0.026 9.567 -0.546 1.00 96.44 87 MET A CA 1
ATOM 692 C C . MET A 1 87 ? -0.125 8.765 0.761 1.00 96.44 87 MET A C 1
ATOM 694 O O . MET A 1 87 ? 0.545 7.744 0.949 1.00 96.44 87 MET A O 1
ATOM 698 N N . MET A 1 88 ? -1.059 9.170 1.625 1.00 95.69 88 MET A N 1
ATOM 699 C CA . MET A 1 88 ? -1.524 8.422 2.798 1.00 95.69 88 MET A CA 1
ATOM 700 C C . MET A 1 88 ? -3.028 8.150 2.705 1.00 95.69 88 MET A C 1
ATOM 702 O O . MET A 1 88 ? -3.819 9.026 2.350 1.00 95.69 88 MET A O 1
ATOM 706 N N . ARG A 1 89 ? -3.456 6.923 3.030 1.00 92.88 89 ARG A N 1
ATOM 707 C CA . ARG A 1 89 ? -4.878 6.545 3.043 1.00 92.88 89 ARG A CA 1
ATOM 708 C C . ARG A 1 89 ? -5.240 5.731 4.291 1.00 92.88 89 ARG A C 1
ATOM 710 O O . ARG A 1 89 ? -4.429 4.930 4.766 1.00 92.88 89 ARG A O 1
ATOM 717 N N . PRO A 1 90 ? -6.477 5.877 4.807 1.00 90.75 90 PRO A N 1
ATOM 718 C CA . PRO A 1 90 ? -6.957 5.054 5.908 1.00 90.75 90 PRO A CA 1
ATOM 719 C C . PRO A 1 90 ? -7.117 3.597 5.465 1.00 90.75 90 PRO A C 1
ATOM 721 O O . PRO A 1 90 ? -7.702 3.299 4.419 1.00 90.75 90 PRO A O 1
ATOM 724 N N . MET A 1 91 ? -6.648 2.673 6.297 1.00 88.44 91 MET A N 1
ATOM 725 C CA . MET A 1 91 ? -6.842 1.240 6.129 1.00 88.44 91 MET A CA 1
ATOM 726 C C . MET A 1 91 ? -8.104 0.799 6.872 1.00 88.44 91 MET A C 1
ATOM 728 O O . MET A 1 91 ? -8.105 0.619 8.088 1.00 88.44 91 MET A O 1
ATOM 732 N N . LYS A 1 92 ? -9.191 0.600 6.124 1.00 83.69 92 LYS A N 1
ATOM 733 C CA . LYS A 1 92 ? -10.460 0.111 6.676 1.00 83.69 92 LYS A CA 1
ATOM 734 C C . LYS A 1 92 ? -10.418 -1.408 6.817 1.00 83.69 92 LYS A C 1
ATOM 736 O O . LYS A 1 92 ? -10.505 -2.123 5.820 1.00 83.69 92 LYS A O 1
ATOM 741 N N . ILE A 1 93 ? -10.296 -1.892 8.049 1.00 81.75 93 ILE A N 1
ATOM 742 C CA . ILE A 1 93 ? -10.405 -3.318 8.365 1.00 81.75 93 ILE A CA 1
ATOM 743 C C . ILE A 1 93 ? -11.883 -3.607 8.629 1.00 81.75 93 ILE A C 1
ATOM 745 O O . ILE A 1 93 ? -12.474 -3.037 9.541 1.00 81.75 93 ILE A O 1
ATOM 749 N N . VAL A 1 94 ? -12.490 -4.461 7.808 1.00 78.50 94 VAL A N 1
ATOM 750 C CA . VAL A 1 94 ? -13.892 -4.882 7.950 1.00 78.50 94 VAL A CA 1
ATOM 751 C C . VAL A 1 94 ? -13.969 -6.246 8.639 1.00 78.50 94 VAL A C 1
ATOM 753 O O . VAL A 1 94 ? -13.026 -7.032 8.539 1.00 78.50 94 VAL A O 1
ATOM 756 N N . ARG A 1 95 ? -15.063 -6.496 9.370 1.00 66.00 95 ARG A N 1
ATOM 757 C CA . ARG A 1 95 ? -15.368 -7.810 9.960 1.00 66.00 95 ARG A CA 1
ATOM 758 C C . ARG A 1 95 ? -15.800 -8.819 8.907 1.00 66.00 95 ARG A C 1
ATOM 760 O O . ARG A 1 95 ? -16.447 -8.389 7.926 1.00 66.00 95 ARG A O 1
#

Foldseek 3Di:
DPPPPDCVVVVVVVVQPPDDDDDDDPVRPDDDDDDDDDPSDDDDDDDDPWDPDDPPDPVRRDDPDPCQPDPHDKDFDPPVVRRVVPRIDRDHDDD

Radius of gyration: 16.83 Å; chains: 1; bounding box: 40×32×46 Å

Secondary structure (DSSP, 8-state):
------TTTTTGGGGS-----PPPPGGGSS--S-----TT-----------SS--SSGGG-S-SS-TTTSS-EEEE-S-HHHHHTT-EEEE----

Organism: Arundo donax (NCBI:txid35708)

pLDDT: mean 82.27, std 12.79, range [41.22, 97.88]

Sequence (95 aa):
MVRRNDARACGLDRHLAGGRRHVAPRQERGWKNVFKVRPSAVTRMLVRFKPLSAASAPSESRFPFDVTTGPGYVYHCHILDHEDNEMMRPMKIVR

InterPro domains:
  IPR008972 Cupredoxin [G3DSA:2.60.40.420] (2-95)
  IPR008972 Cupredoxin [SSF49503] (27-93)
  IPR011706 Multicopper oxidase, C-terminal [PF07731] (68-92)
  IPR052152 Multicopper oxidase LPR1/LPR2 [PTHR48461] (1-94)